Protein AF-A0A9P0CT66-F1 (afdb_monomer_lite)

Radius of gyration: 30.44 Å; chains: 1; bounding box: 78×53×76 Å

Sequence (169 aa):
MDSVNYQHNRIRKRFADENRDSEDEAVTNSRNTFITSIYIKIVDIMTGQLRHRMESYSFLGTRFEIFIDLYDKDPHKINVEAKRLAKSYPNDLDIDSLINECLHSQGYMKLKNIKYLKECFAYINNNDLKSTFPNLVIAMRIFLTIPVTSCSAERGFSALNRINIWQLT

InterPro domains:
  IPR008906 HAT, C-terminal dimerisation domain [PF05699] (129-162)
  IPR012337 Ribonuclease H-like superfamily [SSF53098] (102-163)

Secondary structure (DSSP, 8-state):
-----------PPPPTT--HHHHHHHHHHHHHHHIIIIIHHHHHHHHHHHHHHHHHHHHHHHHTGGGTTTTT--HHHHHHHHHHHHHH-TTT--HHHHHHHHHHHHHHHHHHT--SHHHHHHHHHHTTTTTTSHHHHHHHHHHHHHHHHHHHHHHHHHHHHHHHHHH--

pLDDT: mean 78.66, std 14.81, range [35.81, 93.81]

Foldseek 3Di:
DDDDDDDPPDDDDDDPPPDPCVVVVVVVVVVVCCCVVPVVVVVVVVVVVVVVVVVVVVVLCQLVVCQVQLLPDDLVVLLVNLQSNCVVPVPQADNVLSSVLSVVLSVVCNVVVPRHPVVSLVVCVVVVVCVVRVRVNSSSVVSVCVVVVVVVVVVVVVVVVVVVVVVVD

Structure (mmCIF, N/CA/C/O backbone):
data_AF-A0A9P0CT66-F1
#
_entry.id   AF-A0A9P0CT66-F1
#
loop_
_atom_site.group_PDB
_atom_site.id
_atom_site.type_symbol
_atom_site.label_atom_id
_atom_site.label_alt_id
_atom_site.label_comp_id
_atom_site.label_asym_id
_atom_site.label_entity_id
_atom_site.label_seq_id
_atom_site.pdbx_PDB_ins_code
_atom_site.Cartn_x
_atom_site.Cartn_y
_atom_site.Cartn_z
_atom_site.occupancy
_atom_site.B_iso_or_equiv
_atom_site.auth_seq_id
_atom_site.auth_comp_id
_atom_site.auth_asym_id
_atom_site.auth_atom_id
_atom_site.pdbx_PDB_model_num
ATOM 1 N N . MET A 1 1 ? 60.222 -41.171 -24.483 1.00 35.81 1 MET A N 1
ATOM 2 C CA . MET A 1 1 ? 60.041 -41.299 -25.945 1.00 35.81 1 MET A CA 1
ATOM 3 C C . MET A 1 1 ? 58.933 -40.322 -26.265 1.00 35.81 1 MET A C 1
ATOM 5 O O . MET A 1 1 ? 57.770 -40.688 -26.209 1.00 35.81 1 MET A O 1
ATOM 9 N N . ASP A 1 2 ? 59.306 -39.052 -26.419 1.00 35.84 2 ASP A N 1
ATOM 10 C CA . ASP A 1 2 ? 58.361 -37.934 -26.385 1.00 35.84 2 ASP A CA 1
ATOM 11 C C . ASP A 1 2 ? 58.042 -37.514 -27.817 1.00 35.84 2 ASP A C 1
ATOM 13 O O . ASP A 1 2 ? 58.885 -36.993 -28.545 1.00 35.84 2 ASP A O 1
ATOM 17 N N . SER A 1 3 ? 56.821 -37.811 -28.248 1.00 40.34 3 SER A N 1
ATOM 18 C CA . SER A 1 3 ? 56.309 -37.465 -29.569 1.00 40.34 3 SER A CA 1
ATOM 19 C C . SER A 1 3 ? 55.876 -35.997 -29.601 1.00 40.34 3 SER A C 1
ATOM 21 O O . SER A 1 3 ? 54.828 -35.635 -29.066 1.00 40.34 3 SER A O 1
ATOM 23 N N . VAL A 1 4 ? 56.686 -35.155 -30.248 1.00 45.41 4 VAL A N 1
ATOM 24 C CA . VAL A 1 4 ? 56.371 -33.752 -30.556 1.00 45.41 4 VAL A CA 1
ATOM 25 C C . VAL A 1 4 ? 55.236 -33.704 -31.584 1.00 45.41 4 VAL A C 1
ATOM 27 O O . VAL A 1 4 ? 55.382 -34.168 -32.714 1.00 45.41 4 VAL A O 1
ATOM 30 N N . ASN A 1 5 ? 54.092 -33.145 -31.191 1.00 42.00 5 ASN A N 1
ATOM 31 C CA . ASN A 1 5 ? 52.923 -32.982 -32.050 1.00 42.00 5 ASN A CA 1
ATOM 32 C C . ASN A 1 5 ? 53.060 -31.693 -32.882 1.00 42.00 5 ASN A C 1
ATOM 34 O O . ASN A 1 5 ? 52.814 -30.594 -32.386 1.00 42.00 5 ASN A O 1
ATOM 38 N N . TYR A 1 6 ? 53.483 -31.813 -34.142 1.00 45.25 6 TYR A N 1
ATOM 39 C CA . TYR A 1 6 ? 53.519 -30.690 -35.082 1.00 45.25 6 TYR A CA 1
ATOM 40 C C . TYR A 1 6 ? 52.116 -30.439 -35.653 1.00 45.25 6 TYR A C 1
ATOM 42 O O . TYR A 1 6 ? 51.687 -31.103 -36.598 1.00 45.25 6 TYR A O 1
ATOM 50 N N . GLN A 1 7 ? 51.400 -29.448 -35.115 1.00 53.06 7 GLN A N 1
ATOM 51 C CA . GLN A 1 7 ? 50.197 -28.927 -35.767 1.00 53.06 7 GLN A CA 1
ATOM 52 C C . GLN A 1 7 ? 50.588 -28.189 -37.055 1.00 53.06 7 GLN A C 1
ATOM 54 O O . GLN A 1 7 ? 51.168 -27.104 -37.024 1.00 53.06 7 GLN A O 1
ATOM 59 N N . HIS A 1 8 ? 50.254 -28.773 -38.206 1.00 44.47 8 HIS A N 1
ATOM 60 C CA . HIS A 1 8 ? 50.328 -28.093 -39.497 1.00 44.47 8 HIS A CA 1
ATOM 61 C C . HIS A 1 8 ? 49.273 -26.982 -39.544 1.00 44.47 8 HIS A C 1
ATOM 63 O O . HIS A 1 8 ? 48.114 -27.221 -39.881 1.00 44.47 8 HIS A O 1
ATOM 69 N N . ASN A 1 9 ? 49.670 -25.749 -39.231 1.00 53.94 9 ASN A N 1
ATOM 70 C CA . ASN A 1 9 ? 48.819 -24.592 -39.464 1.00 53.94 9 ASN A CA 1
ATOM 71 C C . ASN A 1 9 ? 48.865 -24.262 -40.964 1.00 53.94 9 ASN A C 1
ATOM 73 O O . ASN A 1 9 ? 49.781 -23.602 -41.458 1.00 53.94 9 ASN A O 1
ATOM 77 N N . ARG A 1 10 ? 47.925 -24.822 -41.730 1.00 49.78 10 ARG A N 1
ATOM 78 C CA . ARG A 1 10 ? 47.889 -24.685 -43.190 1.00 49.78 10 ARG A CA 1
ATOM 79 C C . ARG A 1 10 ? 47.366 -23.292 -43.554 1.00 49.78 10 ARG A C 1
ATOM 81 O O . ARG A 1 10 ? 46.169 -23.094 -43.734 1.00 49.78 10 ARG A O 1
ATOM 88 N N . ILE A 1 11 ? 48.265 -22.316 -43.666 1.00 57.81 11 ILE A N 1
ATOM 89 C CA . ILE A 1 11 ? 47.924 -20.977 -44.165 1.00 57.81 11 ILE A CA 1
ATOM 90 C C . ILE A 1 11 ? 47.646 -21.095 -45.670 1.00 57.81 11 ILE A C 1
ATOM 92 O O . ILE A 1 11 ? 48.557 -21.307 -46.473 1.00 57.81 11 ILE A O 1
ATOM 96 N N . ARG A 1 12 ? 46.368 -21.001 -46.061 1.00 65.25 12 ARG A N 1
ATOM 97 C CA . ARG A 1 12 ? 45.943 -20.946 -47.470 1.00 65.25 12 ARG A CA 1
ATOM 98 C C . ARG A 1 12 ? 46.576 -19.710 -48.124 1.00 65.25 12 ARG A C 1
ATOM 100 O O . ARG A 1 12 ? 46.326 -18.596 -47.671 1.00 65.25 12 ARG A O 1
ATOM 107 N N . LYS A 1 13 ? 47.372 -19.893 -49.186 1.00 57.84 13 LYS A N 1
ATOM 108 C CA . LYS A 1 13 ? 47.823 -18.778 -50.038 1.00 57.84 13 LYS A CA 1
ATOM 109 C C . LYS A 1 13 ? 46.601 -18.229 -50.781 1.00 57.84 13 LYS A C 1
ATOM 111 O O . LYS A 1 13 ? 45.949 -18.979 -51.505 1.00 57.84 13 LYS A O 1
ATOM 116 N N . ARG A 1 14 ? 46.269 -16.964 -50.526 1.00 57.59 14 ARG A N 1
ATOM 117 C CA . ARG A 1 14 ? 45.135 -16.244 -51.120 1.00 57.59 14 ARG A CA 1
ATOM 118 C C . ARG A 1 14 ? 45.588 -15.467 -52.357 1.00 57.59 14 ARG A C 1
ATOM 120 O O . ARG A 1 14 ? 46.759 -15.098 -52.452 1.00 57.59 14 ARG A O 1
ATOM 127 N N . PHE A 1 15 ? 44.676 -15.259 -53.301 1.00 66.31 15 PHE A N 1
ATOM 128 C CA . PHE A 1 15 ? 44.919 -14.416 -54.474 1.00 66.31 15 PHE A CA 1
ATOM 129 C C . PHE A 1 15 ? 44.804 -12.936 -54.085 1.00 66.31 15 PHE A C 1
ATOM 131 O O . PHE A 1 15 ? 44.088 -12.610 -53.144 1.00 66.31 15 PHE A O 1
ATOM 138 N N . ALA A 1 16 ? 45.502 -12.045 -54.795 1.00 57.66 16 ALA A N 1
ATOM 139 C CA . ALA A 1 16 ? 45.569 -10.611 -54.473 1.00 57.66 16 ALA A CA 1
ATOM 140 C C . ALA A 1 16 ? 44.209 -9.875 -54.517 1.00 57.66 16 ALA A C 1
ATOM 142 O O . ALA A 1 16 ? 44.120 -8.752 -54.039 1.00 57.66 16 ALA A O 1
ATOM 143 N N . ASP A 1 17 ? 43.176 -10.517 -55.069 1.00 61.28 17 ASP A N 1
ATOM 144 C CA . ASP A 1 17 ? 41.797 -10.019 -55.178 1.00 61.28 17 ASP A CA 1
ATOM 145 C C . ASP A 1 17 ? 40.890 -10.487 -54.013 1.00 61.28 17 ASP A C 1
ATOM 147 O O . ASP A 1 17 ? 39.769 -10.020 -53.844 1.00 61.28 17 ASP A O 1
ATOM 151 N N . GLU A 1 18 ? 41.357 -11.409 -53.156 1.00 55.06 18 GLU A N 1
ATOM 152 C CA . GLU A 1 18 ? 40.636 -11.787 -51.930 1.00 55.06 18 GLU A CA 1
ATOM 153 C C . GLU A 1 18 ? 40.875 -10.709 -50.851 1.00 55.06 18 GLU A C 1
ATOM 155 O O . GLU A 1 18 ? 41.722 -10.856 -49.963 1.00 55.06 18 GLU A O 1
ATOM 160 N N . ASN A 1 19 ? 40.147 -9.595 -50.963 1.00 60.75 19 ASN A N 1
ATOM 161 C CA . ASN A 1 19 ? 40.282 -8.426 -50.099 1.00 60.75 19 ASN A CA 1
ATOM 162 C C . ASN A 1 19 ? 39.702 -8.714 -48.699 1.00 60.75 19 ASN A C 1
ATOM 164 O O . ASN A 1 19 ? 38.485 -8.756 -48.511 1.00 60.75 19 ASN A O 1
ATOM 168 N N . ARG A 1 20 ? 40.574 -8.932 -47.703 1.00 55.50 20 ARG A N 1
ATOM 169 C CA . ARG A 1 20 ? 40.179 -9.160 -46.294 1.00 55.50 20 ARG A CA 1
ATOM 170 C C . ARG A 1 20 ? 39.287 -8.043 -45.753 1.00 55.50 20 ARG A C 1
ATOM 172 O O . ARG A 1 20 ? 38.336 -8.319 -45.028 1.00 55.50 20 ARG A O 1
ATOM 179 N N . ASP A 1 21 ? 39.573 -6.816 -46.167 1.00 57.19 21 ASP A N 1
ATOM 180 C CA . ASP A 1 21 ? 38.904 -5.620 -45.670 1.00 57.19 21 ASP A CA 1
ATOM 181 C C . ASP A 1 21 ? 37.410 -5.614 -46.017 1.00 57.19 21 ASP A C 1
ATOM 183 O O . ASP A 1 21 ? 36.600 -5.175 -45.212 1.00 57.19 21 ASP A O 1
ATOM 187 N N . SER A 1 22 ? 37.006 -6.189 -47.155 1.00 59.31 22 SER A N 1
ATOM 188 C CA . SER A 1 22 ? 35.602 -6.202 -47.588 1.00 59.31 22 SER A CA 1
ATOM 189 C C . SER A 1 22 ? 34.731 -7.193 -46.801 1.00 59.31 22 SER A C 1
ATOM 191 O O . SER A 1 22 ? 33.566 -6.904 -46.523 1.00 59.31 22 SER A O 1
ATOM 193 N N . GLU A 1 23 ? 35.278 -8.351 -46.413 1.00 58.19 23 GLU A N 1
ATOM 194 C CA . GLU A 1 23 ? 34.579 -9.314 -45.546 1.00 58.19 23 GLU A CA 1
ATOM 195 C C . GLU A 1 23 ? 34.523 -8.811 -44.096 1.00 58.19 23 GLU A C 1
ATOM 197 O O . GLU A 1 23 ? 33.458 -8.850 -43.474 1.00 58.19 23 GLU A O 1
ATOM 202 N N . ASP A 1 24 ? 35.634 -8.282 -43.573 1.00 58.91 24 ASP A N 1
ATOM 203 C CA . ASP A 1 24 ? 35.701 -7.750 -42.209 1.00 58.91 24 ASP A CA 1
ATOM 204 C C . ASP A 1 24 ? 34.842 -6.478 -42.049 1.00 58.91 24 ASP A C 1
ATOM 206 O O . ASP A 1 24 ? 34.150 -6.326 -41.035 1.00 58.91 24 ASP A O 1
ATOM 210 N N . GLU A 1 25 ? 34.772 -5.602 -43.059 1.00 60.53 25 GLU A N 1
ATOM 211 C CA . GLU A 1 25 ? 33.844 -4.462 -43.085 1.00 60.53 25 GLU A CA 1
ATOM 212 C C . GLU A 1 25 ? 32.380 -4.906 -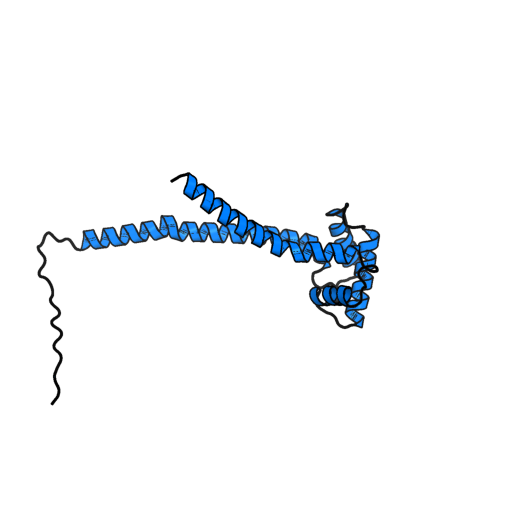43.163 1.00 60.53 25 GLU A C 1
ATOM 214 O O . GLU A 1 25 ? 31.546 -4.355 -42.445 1.00 60.53 25 GLU A O 1
ATOM 219 N N . ALA A 1 26 ? 32.036 -5.921 -43.963 1.00 61.50 26 ALA A N 1
ATOM 220 C CA . ALA A 1 26 ? 30.663 -6.427 -44.053 1.00 61.50 26 ALA A CA 1
ATOM 221 C C . ALA A 1 26 ? 30.196 -7.094 -42.743 1.00 61.50 26 ALA A C 1
ATOM 223 O O . ALA A 1 26 ? 29.058 -6.891 -42.298 1.00 61.50 26 ALA A O 1
ATOM 224 N N . VAL A 1 27 ? 31.076 -7.848 -42.077 1.00 67.12 27 VAL A N 1
ATOM 225 C CA . VAL A 1 27 ? 30.815 -8.450 -40.757 1.00 67.12 27 VAL A CA 1
ATOM 226 C C . VAL A 1 27 ? 30.702 -7.370 -39.675 1.00 67.12 27 VAL A C 1
ATOM 228 O O . VAL A 1 27 ? 29.811 -7.425 -38.826 1.00 67.12 27 VAL A O 1
ATOM 231 N N . THR A 1 28 ? 31.547 -6.340 -39.722 1.00 66.12 28 THR A N 1
ATOM 232 C CA . THR A 1 28 ? 31.485 -5.213 -38.779 1.00 66.12 28 THR A CA 1
ATOM 233 C C . THR A 1 28 ? 30.229 -4.368 -39.003 1.00 66.12 28 THR A C 1
ATOM 235 O O . THR A 1 28 ? 29.548 -4.000 -38.044 1.00 66.12 28 THR A O 1
ATOM 238 N N . ASN A 1 29 ? 29.858 -4.123 -40.261 1.00 75.56 29 ASN A N 1
ATOM 239 C CA . ASN A 1 29 ? 28.659 -3.381 -40.630 1.00 75.56 29 ASN A CA 1
ATOM 240 C C . ASN A 1 29 ? 27.387 -4.124 -40.207 1.00 75.56 29 ASN A C 1
ATOM 242 O O . ASN A 1 29 ? 26.539 -3.525 -39.550 1.00 75.56 29 ASN A O 1
ATOM 246 N N . SER A 1 30 ? 27.279 -5.429 -40.490 1.00 73.38 30 SER A N 1
ATOM 247 C CA . SER A 1 30 ? 26.147 -6.272 -40.060 1.00 73.38 30 SER A CA 1
ATOM 248 C C . SER A 1 30 ? 26.028 -6.372 -38.536 1.00 73.38 30 SER A C 1
ATOM 250 O O . SER A 1 30 ? 24.927 -6.279 -37.985 1.00 73.38 30 SER A O 1
ATOM 252 N N . ARG A 1 31 ? 27.157 -6.469 -37.822 1.00 79.94 31 ARG A N 1
ATOM 253 C CA . ARG A 1 31 ? 27.190 -6.417 -36.354 1.00 79.94 31 ARG A CA 1
ATOM 254 C C . ARG A 1 31 ? 26.696 -5.069 -35.827 1.00 79.94 31 ARG A C 1
ATOM 256 O O . ARG A 1 31 ? 25.869 -5.038 -34.918 1.00 79.94 31 ARG A O 1
ATOM 263 N N . ASN A 1 32 ? 27.159 -3.964 -36.405 1.00 79.81 32 ASN A N 1
ATOM 264 C CA . ASN A 1 32 ? 26.735 -2.620 -36.016 1.00 79.81 32 ASN A CA 1
ATOM 265 C C . ASN A 1 32 ? 25.260 -2.367 -36.355 1.00 79.81 32 ASN A C 1
ATOM 267 O O . ASN A 1 32 ? 24.549 -1.764 -35.553 1.00 79.81 32 ASN A O 1
ATOM 271 N N . THR A 1 33 ? 24.754 -2.883 -37.480 1.00 80.62 33 THR A N 1
ATOM 272 C CA . THR A 1 33 ? 23.318 -2.817 -37.785 1.00 80.62 33 THR A CA 1
ATOM 273 C C . THR A 1 33 ? 22.513 -3.633 -36.786 1.00 80.62 33 THR A C 1
ATOM 275 O O . THR A 1 33 ? 21.507 -3.127 -36.300 1.00 80.62 33 THR A O 1
ATOM 278 N N . PHE A 1 34 ? 22.943 -4.839 -36.405 1.00 83.38 34 PHE A N 1
ATOM 279 C CA . PHE A 1 34 ? 22.274 -5.616 -35.355 1.00 83.38 34 PHE A CA 1
ATOM 280 C C . PHE A 1 34 ? 22.240 -4.862 -34.016 1.00 83.38 34 PHE A C 1
ATOM 282 O O . PHE A 1 34 ? 21.182 -4.745 -33.394 1.00 83.38 34 PHE A O 1
ATOM 289 N N . ILE A 1 35 ? 23.375 -4.297 -33.591 1.00 84.31 35 ILE A N 1
ATOM 290 C CA . ILE A 1 35 ? 23.466 -3.545 -32.334 1.00 84.31 35 ILE A CA 1
ATOM 291 C C . ILE A 1 35 ? 22.508 -2.347 -32.362 1.00 84.31 35 ILE A C 1
ATOM 293 O O . ILE A 1 35 ? 21.663 -2.214 -31.479 1.00 84.31 35 ILE A O 1
ATOM 297 N N . THR A 1 36 ? 22.583 -1.509 -33.393 1.00 79.56 36 THR A N 1
ATOM 298 C CA . THR A 1 36 ? 21.824 -0.252 -33.446 1.00 79.56 36 THR A CA 1
ATOM 299 C C . THR A 1 36 ? 20.344 -0.465 -33.760 1.00 79.56 36 THR A C 1
ATOM 301 O O . THR A 1 36 ? 19.483 0.216 -33.208 1.00 79.56 36 THR A O 1
ATOM 304 N N . SER A 1 37 ? 20.012 -1.415 -34.637 1.00 78.69 37 SER A N 1
ATOM 305 C CA . SER A 1 37 ? 18.633 -1.608 -35.099 1.00 78.69 37 SER A CA 1
ATOM 306 C C . SER A 1 37 ? 17.821 -2.586 -34.254 1.00 78.69 37 SER A C 1
ATOM 308 O O . SER A 1 37 ? 16.593 -2.491 -34.292 1.00 78.69 37 SER A O 1
ATOM 310 N N . ILE A 1 38 ? 18.471 -3.486 -33.505 1.00 77.69 38 ILE A N 1
ATOM 311 C CA . ILE A 1 38 ? 17.804 -4.526 -32.711 1.00 77.69 38 ILE A CA 1
ATOM 312 C C . ILE A 1 38 ? 18.171 -4.397 -31.234 1.00 77.69 38 ILE A C 1
ATOM 314 O O . ILE A 1 38 ? 17.281 -4.161 -30.423 1.00 77.69 38 ILE A O 1
ATOM 318 N N . TYR A 1 39 ? 19.451 -4.516 -30.867 1.00 80.12 39 TYR A N 1
ATOM 319 C CA . TYR A 1 39 ? 19.845 -4.562 -29.452 1.00 80.12 39 TYR A CA 1
ATOM 320 C C . TYR A 1 39 ? 19.489 -3.274 -28.699 1.00 80.12 39 TYR A C 1
ATOM 322 O O . TYR A 1 39 ? 18.793 -3.337 -27.687 1.00 80.12 39 TYR A O 1
ATOM 330 N N . ILE A 1 40 ? 19.896 -2.108 -29.216 1.00 86.62 40 ILE A N 1
ATOM 331 C CA . ILE A 1 40 ? 19.590 -0.810 -28.595 1.00 86.62 40 ILE A CA 1
ATOM 332 C C . ILE A 1 40 ? 18.075 -0.603 -28.521 1.00 86.62 40 ILE A C 1
ATOM 334 O O . ILE A 1 40 ? 17.567 -0.258 -27.461 1.00 86.62 40 ILE A O 1
ATOM 338 N N . LYS A 1 41 ? 17.328 -0.933 -29.586 1.00 82.25 41 LYS A N 1
ATOM 339 C CA . LYS A 1 41 ? 15.860 -0.841 -29.563 1.00 82.25 41 LYS A CA 1
ATOM 340 C C . LYS A 1 41 ? 15.233 -1.724 -28.486 1.00 82.25 41 LYS A C 1
ATOM 342 O O . LYS A 1 41 ? 14.309 -1.282 -27.813 1.00 82.25 41 LYS A O 1
ATOM 347 N N . ILE A 1 42 ? 15.713 -2.955 -28.305 1.00 81.25 42 ILE A N 1
ATOM 348 C CA . ILE A 1 42 ? 15.224 -3.845 -27.242 1.00 81.25 42 ILE A CA 1
ATOM 349 C C . ILE A 1 42 ? 15.514 -3.236 -25.868 1.00 81.25 42 ILE A C 1
ATOM 351 O O . ILE A 1 42 ? 14.616 -3.203 -25.029 1.00 81.25 42 ILE A O 1
ATOM 355 N N . VAL A 1 43 ? 16.729 -2.728 -25.641 1.00 88.38 43 VAL A N 1
ATOM 356 C CA . VAL A 1 43 ? 17.110 -2.086 -24.372 1.00 88.38 43 VAL A CA 1
ATOM 357 C C . VAL A 1 43 ? 16.267 -0.838 -24.106 1.00 88.38 43 VAL A C 1
ATOM 359 O O . VAL A 1 43 ? 15.782 -0.667 -22.988 1.00 88.38 43 VAL A O 1
ATOM 362 N N . ASP A 1 44 ? 16.025 -0.006 -25.116 1.00 89.50 44 ASP A N 1
ATOM 363 C CA . ASP A 1 44 ? 15.194 1.194 -25.002 1.00 89.50 44 ASP A CA 1
ATOM 364 C C . ASP A 1 44 ? 13.739 0.839 -24.695 1.00 89.50 44 ASP A C 1
ATOM 366 O O . ASP A 1 44 ? 13.136 1.425 -23.794 1.00 89.50 44 ASP A O 1
ATOM 370 N N . ILE A 1 45 ? 13.186 -0.170 -25.377 1.00 86.06 45 ILE A N 1
ATOM 371 C CA . ILE A 1 45 ? 11.840 -0.681 -25.101 1.00 86.06 45 ILE A CA 1
ATOM 372 C C . ILE A 1 45 ? 11.772 -1.221 -23.672 1.00 86.06 45 ILE A C 1
ATOM 374 O O . ILE A 1 45 ? 10.869 -0.847 -22.928 1.00 86.06 45 ILE A O 1
ATOM 378 N N . MET A 1 46 ? 12.720 -2.062 -23.254 1.00 83.75 46 MET A N 1
ATOM 379 C CA . MET A 1 46 ? 12.758 -2.602 -21.891 1.00 83.75 46 MET A CA 1
ATOM 380 C C . MET A 1 46 ? 12.848 -1.484 -20.851 1.00 83.75 46 MET A C 1
ATOM 382 O O . MET A 1 46 ? 12.095 -1.482 -19.878 1.00 83.75 46 MET A O 1
ATOM 386 N N . THR A 1 47 ? 13.717 -0.503 -21.076 1.00 88.25 47 THR A N 1
ATOM 387 C CA . THR A 1 47 ? 13.896 0.639 -20.176 1.00 88.25 47 THR A CA 1
ATOM 388 C C . THR A 1 47 ? 12.634 1.496 -20.112 1.00 88.25 47 THR A C 1
ATOM 390 O O . THR A 1 47 ? 12.208 1.877 -19.023 1.00 88.25 47 THR A O 1
ATOM 393 N N . GLY A 1 48 ? 11.994 1.763 -21.253 1.00 87.19 48 GLY A N 1
ATOM 394 C CA . GLY A 1 48 ? 10.731 2.494 -21.324 1.00 87.19 48 GLY A CA 1
ATOM 395 C C . GLY A 1 48 ? 9.600 1.773 -20.589 1.00 87.19 48 GLY A C 1
ATOM 396 O O . GLY A 1 48 ? 8.891 2.384 -19.793 1.00 87.19 48 GLY A O 1
ATOM 397 N N . GLN A 1 49 ? 9.486 0.456 -20.773 1.00 84.06 49 GLN A N 1
ATOM 398 C CA . GLN A 1 49 ? 8.500 -0.374 -20.077 1.00 84.06 49 GLN A CA 1
ATOM 399 C C . GLN A 1 49 ? 8.736 -0.394 -18.561 1.00 84.06 49 GLN A C 1
ATOM 401 O O . GLN A 1 49 ? 7.787 -0.261 -17.789 1.00 84.06 49 GLN A O 1
ATOM 406 N N . LEU A 1 50 ? 9.991 -0.514 -18.114 1.00 86.38 50 LEU A N 1
ATOM 407 C CA . LEU A 1 50 ? 10.336 -0.459 -16.690 1.00 86.38 50 LEU A CA 1
ATOM 408 C C . LEU A 1 50 ? 10.038 0.913 -16.080 1.00 86.38 50 LEU A C 1
ATOM 410 O O . LEU A 1 50 ? 9.466 0.973 -14.993 1.00 86.38 50 LEU A O 1
ATOM 414 N N . ARG A 1 51 ? 10.362 2.007 -16.780 1.00 87.38 51 ARG A N 1
ATOM 415 C CA . ARG A 1 51 ? 10.036 3.371 -16.333 1.00 87.38 51 ARG A CA 1
ATOM 416 C C . ARG A 1 51 ? 8.532 3.574 -16.186 1.00 87.38 51 ARG A C 1
ATOM 418 O O . ARG A 1 51 ? 8.087 3.980 -15.119 1.00 87.38 51 ARG A O 1
ATOM 425 N N . HIS A 1 52 ? 7.756 3.194 -17.198 1.00 84.25 52 HIS A N 1
ATOM 426 C CA . HIS A 1 52 ? 6.296 3.296 -17.164 1.00 84.25 52 HIS A CA 1
ATOM 427 C C . HIS A 1 52 ? 5.680 2.509 -15.990 1.00 84.25 52 HIS A C 1
ATOM 429 O O . HIS A 1 52 ? 4.779 2.986 -15.294 1.00 84.25 52 HIS A O 1
ATOM 435 N N . ARG A 1 53 ? 6.195 1.302 -15.711 1.00 82.69 53 ARG A N 1
ATOM 436 C CA . ARG A 1 53 ? 5.774 0.518 -14.537 1.00 82.69 53 ARG A CA 1
ATOM 437 C C . ARG A 1 53 ? 6.166 1.193 -13.228 1.00 82.69 53 ARG A C 1
ATOM 439 O O . ARG A 1 53 ? 5.365 1.205 -12.300 1.00 82.69 53 ARG A O 1
ATOM 446 N N . MET A 1 54 ? 7.370 1.754 -13.149 1.00 84.50 54 MET A N 1
ATOM 447 C CA . MET A 1 54 ? 7.836 2.451 -11.953 1.00 84.50 54 MET A CA 1
ATOM 448 C C . MET A 1 54 ? 6.967 3.673 -11.644 1.00 84.50 54 MET A C 1
ATOM 450 O O . MET A 1 54 ? 6.568 3.845 -10.499 1.00 84.50 54 MET A O 1
ATOM 454 N N . GLU A 1 55 ? 6.592 4.464 -12.649 1.00 85.19 55 GLU A N 1
ATOM 455 C CA . GLU A 1 55 ? 5.652 5.586 -12.494 1.00 85.19 55 GLU A CA 1
ATOM 456 C C . GLU A 1 55 ? 4.281 5.121 -11.985 1.00 85.19 55 GLU A C 1
ATOM 458 O O . GLU A 1 55 ? 3.732 5.694 -11.040 1.00 85.19 55 GLU A O 1
ATOM 463 N N . SER A 1 56 ? 3.764 4.026 -12.549 1.00 81.88 56 SER A N 1
ATOM 464 C CA . SER A 1 56 ? 2.506 3.415 -12.105 1.00 81.88 56 SER A CA 1
ATOM 465 C C . SER A 1 56 ? 2.580 2.954 -10.642 1.00 81.88 56 SER A C 1
ATOM 467 O O . SER A 1 56 ? 1.639 3.158 -9.871 1.00 81.88 56 SER A O 1
ATOM 469 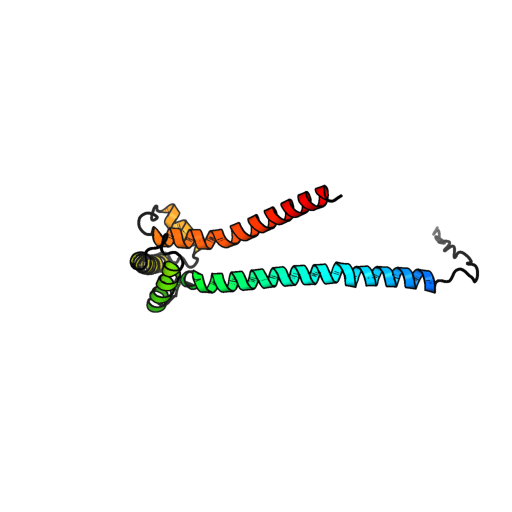N N . TYR A 1 57 ? 3.709 2.370 -10.225 1.00 82.88 57 TYR A N 1
ATOM 470 C CA . TYR A 1 57 ? 3.934 1.971 -8.835 1.00 82.88 57 TYR A CA 1
ATOM 471 C C . TYR A 1 57 ? 4.138 3.158 -7.895 1.00 82.88 57 TYR A C 1
ATOM 473 O O . TYR A 1 57 ? 3.668 3.093 -6.764 1.00 82.88 57 TYR A O 1
ATOM 481 N N . SER A 1 58 ? 4.756 4.252 -8.342 1.00 83.56 58 SER A N 1
ATOM 482 C CA . SER A 1 58 ? 4.853 5.487 -7.555 1.00 83.56 58 SER A CA 1
ATOM 483 C C . SER A 1 58 ? 3.465 6.031 -7.224 1.00 83.56 58 SER A C 1
ATOM 485 O O . SER A 1 58 ? 3.172 6.317 -6.064 1.00 83.56 58 SER A O 1
ATOM 487 N N . PHE A 1 59 ? 2.570 6.079 -8.215 1.00 82.31 59 PHE A N 1
ATOM 488 C CA . PHE A 1 59 ? 1.178 6.477 -8.003 1.00 82.31 59 PHE A CA 1
ATOM 489 C C . PHE A 1 59 ? 0.445 5.538 -7.032 1.00 82.31 59 PHE A C 1
ATOM 491 O O . PHE A 1 59 ? -0.287 5.988 -6.145 1.00 82.31 59 PHE A O 1
ATOM 498 N N . LEU A 1 60 ? 0.675 4.227 -7.161 1.00 84.19 60 LEU A N 1
ATOM 499 C CA . LEU A 1 60 ? 0.126 3.232 -6.245 1.00 84.19 60 LEU A CA 1
ATOM 500 C C . LEU A 1 60 ? 0.639 3.422 -4.812 1.00 84.19 60 LEU A C 1
ATOM 502 O O . LEU A 1 60 ? -0.153 3.369 -3.872 1.00 84.19 60 LEU A O 1
ATOM 506 N N . GLY A 1 61 ? 1.938 3.678 -4.653 1.00 83.81 61 GLY A N 1
ATOM 507 C CA . GLY A 1 61 ? 2.581 3.945 -3.372 1.00 83.81 61 GLY A CA 1
ATOM 508 C C . GLY A 1 61 ? 1.986 5.168 -2.685 1.00 83.81 61 GLY A C 1
ATOM 509 O O . GLY A 1 61 ? 1.689 5.110 -1.498 1.00 83.81 61 GLY A O 1
ATOM 510 N N . THR A 1 62 ? 1.697 6.236 -3.435 1.00 85.12 62 THR A N 1
ATOM 511 C CA . THR A 1 62 ? 0.971 7.394 -2.897 1.00 85.12 62 THR A CA 1
ATOM 512 C C . THR A 1 62 ? -0.463 7.031 -2.511 1.00 85.12 62 THR A C 1
ATOM 514 O O . THR A 1 62 ? -0.945 7.429 -1.456 1.00 85.12 62 THR A O 1
ATOM 517 N N . ARG A 1 63 ? -1.187 6.253 -3.320 1.00 86.31 63 ARG A N 1
ATOM 518 C CA . ARG A 1 63 ? -2.584 5.902 -3.009 1.00 86.31 63 ARG A CA 1
ATOM 519 C C . ARG A 1 63 ? -2.707 5.006 -1.771 1.00 86.31 63 ARG A C 1
ATOM 521 O O . ARG A 1 63 ? -3.591 5.238 -0.951 1.00 86.31 63 ARG A O 1
ATOM 528 N N . PHE A 1 64 ? -1.810 4.035 -1.621 1.00 89.56 64 PHE A N 1
ATOM 529 C CA . PHE A 1 64 ? -1.796 3.049 -0.532 1.00 89.56 64 PHE A CA 1
ATOM 530 C C . PHE A 1 64 ? -0.735 3.334 0.537 1.00 89.56 64 PHE A C 1
ATOM 532 O O . PHE A 1 64 ? -0.335 2.439 1.279 1.00 89.56 64 PHE A O 1
ATOM 539 N N . GLU A 1 65 ? -0.313 4.592 0.651 1.00 89.25 65 GLU A N 1
ATOM 540 C CA . GLU A 1 65 ? 0.721 5.045 1.590 1.00 89.25 65 GLU A CA 1
ATOM 541 C C . GLU A 1 65 ? 0.425 4.652 3.044 1.00 89.25 65 GLU A C 1
ATOM 543 O O . GLU A 1 65 ? 1.349 4.388 3.807 1.00 89.25 65 GLU A O 1
ATOM 548 N N . ILE A 1 66 ? -0.857 4.521 3.405 1.00 89.81 66 ILE A N 1
ATOM 549 C CA . ILE A 1 66 ? -1.317 4.064 4.724 1.00 89.81 66 ILE A CA 1
ATOM 550 C C . ILE A 1 66 ? -0.735 2.717 5.141 1.00 89.81 66 ILE A C 1
ATOM 552 O O . ILE A 1 66 ? -0.475 2.494 6.320 1.00 89.81 66 ILE A O 1
ATOM 556 N N . PHE A 1 67 ? -0.494 1.828 4.181 1.00 88.31 67 PHE A N 1
ATOM 557 C CA . PHE A 1 67 ? 0.052 0.505 4.443 1.00 88.31 67 PHE A CA 1
ATOM 558 C C . PHE A 1 67 ? 1.576 0.485 4.561 1.00 88.31 67 PHE A C 1
ATOM 560 O O . PHE A 1 67 ? 2.131 -0.517 5.015 1.00 88.31 67 PHE A O 1
ATOM 567 N N . ILE A 1 68 ? 2.245 1.580 4.195 1.00 85.31 68 ILE A N 1
ATOM 568 C CA . ILE A 1 68 ? 3.682 1.758 4.390 1.00 85.31 68 ILE A CA 1
ATOM 569 C C . ILE A 1 68 ? 3.904 2.137 5.855 1.00 85.31 68 ILE A C 1
ATOM 571 O O . ILE A 1 68 ? 3.437 3.182 6.305 1.00 85.31 68 ILE A O 1
ATOM 575 N N . ASP A 1 69 ? 4.585 1.265 6.598 1.00 82.94 69 ASP A N 1
ATOM 576 C CA . ASP A 1 69 ? 4.929 1.445 8.014 1.00 82.94 69 ASP A CA 1
ATOM 577 C C . ASP A 1 69 ? 3.732 1.731 8.936 1.00 82.94 69 ASP A C 1
ATOM 579 O O . ASP A 1 69 ? 3.836 2.483 9.907 1.00 82.94 69 ASP A O 1
ATOM 583 N N . LEU A 1 70 ? 2.586 1.087 8.671 1.00 86.31 70 LEU A N 1
ATOM 584 C CA . LEU A 1 70 ? 1.370 1.224 9.487 1.00 86.31 70 LEU A CA 1
ATOM 585 C C . LEU A 1 70 ? 1.635 0.993 10.987 1.00 86.31 70 LEU A C 1
ATOM 587 O O . LEU A 1 70 ? 1.003 1.634 11.821 1.00 86.31 70 LEU A O 1
ATOM 591 N N . TYR A 1 71 ? 2.591 0.125 11.335 1.00 88.38 71 TYR A N 1
ATOM 592 C CA . TYR A 1 71 ? 2.977 -0.177 12.716 1.00 88.38 71 TYR A CA 1
ATOM 593 C C . TYR A 1 71 ? 3.377 1.076 13.521 1.00 88.38 71 TYR A C 1
ATOM 595 O O . TYR A 1 71 ? 2.882 1.263 14.631 1.00 88.38 71 TYR A O 1
ATOM 603 N N . ASP A 1 72 ? 4.188 1.969 12.946 1.00 88.06 72 ASP A N 1
ATOM 604 C CA . ASP A 1 72 ? 4.732 3.160 13.628 1.00 88.06 72 ASP A CA 1
ATOM 605 C C . ASP A 1 72 ? 4.112 4.482 13.147 1.00 88.06 72 ASP A C 1
ATOM 607 O O . ASP A 1 72 ? 4.509 5.565 13.580 1.00 88.06 72 ASP A O 1
ATOM 611 N N . LYS A 1 73 ? 3.120 4.424 12.254 1.00 89.81 73 LYS A N 1
ATOM 612 C CA . LYS A 1 73 ? 2.523 5.622 11.661 1.00 89.81 73 LYS A CA 1
ATOM 613 C C . LYS A 1 73 ? 1.732 6.458 12.676 1.00 89.81 73 LYS A C 1
ATOM 615 O O . LYS A 1 73 ? 1.015 5.937 13.525 1.00 89.81 73 LYS A O 1
ATOM 620 N N . ASP A 1 74 ? 1.827 7.777 12.560 1.00 92.12 74 ASP A N 1
ATOM 621 C CA . ASP A 1 74 ? 1.076 8.698 13.414 1.00 92.12 74 ASP A CA 1
ATOM 622 C C . ASP A 1 74 ? -0.452 8.609 13.162 1.00 92.12 74 ASP A C 1
ATOM 624 O O . ASP A 1 74 ? -0.872 8.580 11.998 1.00 92.12 74 ASP A O 1
ATOM 628 N N . PRO A 1 75 ? -1.303 8.612 14.208 1.00 90.62 75 PRO A N 1
ATOM 629 C CA . PRO A 1 75 ? -2.759 8.549 14.062 1.00 90.62 75 PRO A CA 1
ATOM 630 C C . PRO A 1 75 ? -3.375 9.649 13.185 1.00 90.62 75 PRO A C 1
ATOM 632 O O . PRO A 1 75 ? -4.335 9.386 12.454 1.00 90.62 75 PRO A O 1
ATOM 635 N N . HIS A 1 76 ? -2.835 10.874 13.201 1.00 91.06 76 HIS A N 1
ATOM 636 C CA . HIS A 1 76 ? -3.323 11.947 12.331 1.00 91.06 76 HIS A CA 1
ATOM 637 C C . HIS A 1 76 ? -2.989 11.664 10.867 1.00 91.06 76 HIS A C 1
ATOM 639 O O . HIS A 1 76 ? -3.832 11.889 9.995 1.00 91.06 76 HIS A O 1
ATOM 645 N N . LYS A 1 77 ? -1.800 11.114 10.586 1.00 91.94 77 LYS A N 1
ATOM 646 C CA . LYS A 1 77 ? -1.436 10.671 9.230 1.00 91.94 77 LYS A CA 1
ATOM 647 C C . LYS A 1 77 ? -2.339 9.539 8.748 1.00 91.94 77 LYS A C 1
ATOM 649 O O . LYS A 1 77 ? -2.842 9.618 7.631 1.00 91.94 77 LYS A O 1
ATOM 654 N N . ILE A 1 78 ? -2.623 8.554 9.605 1.00 92.06 78 ILE A N 1
ATOM 655 C CA . ILE A 1 78 ? -3.570 7.467 9.303 1.00 92.06 78 ILE A CA 1
ATOM 656 C C . ILE A 1 78 ? -4.928 8.042 8.886 1.00 92.06 78 ILE A C 1
ATOM 658 O O . ILE A 1 78 ? -5.483 7.621 7.877 1.00 92.06 78 ILE A O 1
ATOM 662 N N . ASN A 1 79 ? -5.439 9.047 9.602 1.00 92.88 79 ASN A N 1
ATO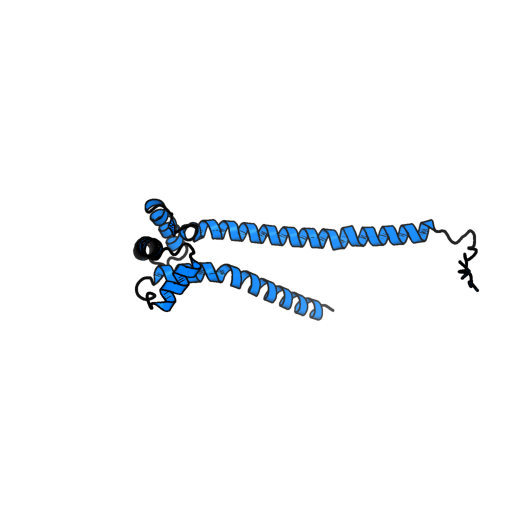M 663 C CA . ASN A 1 79 ? -6.722 9.676 9.281 1.00 92.88 79 ASN A CA 1
ATOM 664 C C . ASN A 1 79 ? -6.729 10.315 7.878 1.00 92.88 79 ASN A C 1
ATOM 666 O O . ASN A 1 79 ? -7.648 10.087 7.090 1.00 92.88 79 ASN A O 1
ATOM 670 N N . VAL A 1 80 ? -5.693 11.091 7.548 1.00 92.75 80 VAL A N 1
ATOM 671 C CA . VAL A 1 80 ? -5.570 11.770 6.246 1.00 92.75 80 VAL A CA 1
ATOM 672 C C . VAL A 1 80 ? -5.427 10.761 5.105 1.00 92.75 80 VAL A C 1
ATOM 674 O O . VAL A 1 80 ? -6.109 10.868 4.082 1.00 92.75 80 VAL A O 1
ATOM 677 N N . GLU A 1 81 ? -4.563 9.766 5.278 1.00 92.12 81 GLU A N 1
ATOM 678 C CA . GLU A 1 81 ? -4.254 8.781 4.244 1.00 92.12 81 GLU A CA 1
ATOM 679 C C . GLU A 1 81 ? -5.411 7.791 4.028 1.00 92.12 81 GLU A C 1
ATOM 681 O O . GLU A 1 81 ? -5.745 7.497 2.878 1.00 92.12 81 GLU A O 1
ATOM 686 N N . ALA A 1 82 ? -6.093 7.352 5.095 1.00 92.44 82 ALA A N 1
ATOM 687 C CA . ALA A 1 82 ? -7.292 6.512 5.008 1.00 92.44 82 ALA A CA 1
ATOM 688 C C . ALA A 1 82 ? -8.414 7.231 4.251 1.00 92.44 82 ALA A C 1
ATOM 690 O O . ALA A 1 82 ? -9.014 6.659 3.342 1.00 92.44 82 ALA A O 1
ATOM 691 N N . LYS A 1 83 ? -8.648 8.518 4.551 1.00 92.44 83 LYS A N 1
ATOM 692 C CA . LYS A 1 83 ? -9.619 9.350 3.819 1.00 92.44 83 LYS A CA 1
ATOM 693 C C . LYS A 1 83 ? -9.294 9.433 2.334 1.00 92.44 83 LYS A C 1
ATOM 695 O O . LYS A 1 83 ? -10.192 9.330 1.501 1.00 92.44 83 LYS A O 1
ATOM 700 N N . ARG A 1 84 ? -8.019 9.636 1.988 1.00 92.50 84 ARG A N 1
ATOM 701 C CA . ARG A 1 84 ? -7.567 9.689 0.589 1.00 92.50 84 ARG A CA 1
ATOM 702 C C . ARG A 1 84 ? -7.804 8.356 -0.125 1.00 92.50 84 ARG A C 1
ATOM 704 O O . ARG A 1 84 ? -8.247 8.354 -1.276 1.00 92.50 84 ARG A O 1
ATOM 711 N N . LEU A 1 85 ? -7.536 7.241 0.553 1.00 92.62 85 LEU A N 1
ATOM 712 C CA . LEU A 1 85 ? -7.739 5.905 0.004 1.00 92.62 85 LEU A CA 1
ATOM 713 C C . LEU A 1 85 ? -9.227 5.595 -0.203 1.00 92.62 85 LEU A C 1
ATOM 715 O O . LEU A 1 85 ? -9.613 5.246 -1.316 1.00 92.62 85 LEU A O 1
ATOM 719 N N . ALA A 1 86 ? -10.067 5.795 0.813 1.00 92.81 86 ALA A N 1
ATOM 720 C CA . ALA A 1 86 ? -11.506 5.545 0.721 1.00 92.81 86 ALA A CA 1
ATOM 721 C C . ALA A 1 86 ? -12.179 6.407 -0.363 1.00 92.81 86 ALA A C 1
ATOM 723 O O . ALA A 1 86 ? -12.966 5.903 -1.156 1.00 92.81 86 ALA A O 1
ATOM 724 N N . LYS A 1 87 ? -11.770 7.676 -0.520 1.00 91.75 87 LYS A N 1
ATOM 725 C CA . LYS A 1 87 ? -12.230 8.531 -1.634 1.00 91.75 87 LYS A CA 1
ATOM 726 C C . LYS A 1 87 ? -11.865 8.001 -3.022 1.00 91.75 87 LYS A C 1
ATOM 728 O O . LYS A 1 87 ? -12.534 8.345 -3.990 1.00 91.75 87 LYS A O 1
ATOM 733 N N . SER A 1 88 ? -10.801 7.207 -3.136 1.00 90.31 88 SER A N 1
ATOM 734 C CA . SER A 1 88 ? -10.415 6.582 -4.408 1.00 90.31 88 SER A CA 1
ATOM 735 C C . SER A 1 88 ? -11.275 5.357 -4.743 1.00 90.31 88 SER A C 1
ATOM 737 O O . SER A 1 88 ? -11.309 4.963 -5.906 1.00 90.31 88 SER A O 1
ATOM 739 N N . TYR A 1 89 ? -11.962 4.780 -3.751 1.00 90.94 89 TYR A N 1
ATOM 740 C CA . TYR A 1 89 ? -12.804 3.586 -3.875 1.00 90.94 89 TYR A CA 1
ATOM 741 C C . TYR A 1 89 ? -14.137 3.763 -3.119 1.00 90.94 89 TYR A C 1
ATOM 743 O O . TYR A 1 89 ? -14.425 3.006 -2.193 1.00 90.94 89 TYR A O 1
ATOM 751 N N . PRO A 1 90 ? -14.973 4.751 -3.495 1.00 90.06 90 PRO A N 1
ATOM 752 C CA . PRO A 1 90 ? -16.173 5.115 -2.734 1.00 90.06 90 PRO A CA 1
ATOM 753 C C . PRO A 1 90 ? -17.249 4.018 -2.703 1.00 90.06 90 PRO A C 1
ATOM 755 O O . PRO A 1 90 ? -18.101 4.029 -1.823 1.00 90.06 90 PRO A O 1
ATOM 758 N N . ASN A 1 91 ? -17.221 3.083 -3.657 1.00 91.81 91 ASN A N 1
ATOM 759 C CA . ASN A 1 91 ? -18.160 1.960 -3.709 1.00 91.81 91 ASN A CA 1
ATOM 760 C C . ASN A 1 91 ? -17.707 0.765 -2.857 1.00 91.81 91 ASN A C 1
ATOM 762 O O . ASN A 1 91 ? -18.528 -0.090 -2.539 1.00 91.81 91 ASN A O 1
ATOM 766 N N . ASP A 1 92 ? -16.416 0.688 -2.526 1.00 91.50 92 ASP A N 1
ATOM 767 C CA . ASP A 1 92 ? -15.815 -0.470 -1.856 1.00 91.50 92 ASP A CA 1
ATOM 768 C C . ASP A 1 92 ? -15.409 -0.170 -0.408 1.00 91.50 92 ASP A C 1
ATOM 770 O O . ASP A 1 92 ? -15.278 -1.099 0.387 1.00 91.50 92 ASP A O 1
ATOM 774 N N . LEU A 1 93 ? -15.163 1.104 -0.073 1.00 93.50 93 LEU A N 1
ATOM 775 C CA . LEU A 1 93 ? -14.595 1.526 1.206 1.00 93.50 93 LEU A CA 1
ATOM 776 C C . LEU A 1 93 ? -15.403 2.658 1.843 1.00 93.50 93 LEU A C 1
ATOM 778 O O . LEU A 1 93 ? -15.555 3.735 1.265 1.00 93.50 93 LEU A O 1
ATOM 782 N N . ASP A 1 94 ? -15.821 2.441 3.088 1.00 93.81 94 ASP A N 1
ATOM 783 C CA . ASP A 1 94 ? -16.380 3.486 3.939 1.00 93.81 94 ASP A CA 1
ATOM 784 C C . ASP A 1 94 ? -15.271 4.285 4.643 1.00 93.81 94 ASP A C 1
ATOM 786 O O . ASP A 1 94 ? -14.320 3.721 5.192 1.00 93.81 94 ASP A O 1
ATOM 790 N N . ILE A 1 95 ? -15.392 5.616 4.633 1.00 91.00 95 ILE A N 1
ATOM 791 C CA . ILE A 1 95 ? -14.348 6.524 5.129 1.00 91.00 95 ILE A CA 1
ATOM 792 C C . ILE A 1 95 ? -14.152 6.368 6.639 1.00 91.00 95 ILE A C 1
ATOM 794 O O . ILE A 1 95 ? -13.023 6.173 7.094 1.00 91.00 95 ILE A O 1
ATOM 798 N N . ASP A 1 96 ? -15.228 6.483 7.415 1.00 90.69 96 ASP A N 1
ATOM 799 C CA . ASP A 1 96 ? -15.137 6.536 8.874 1.00 90.69 96 ASP A CA 1
ATOM 800 C C . ASP A 1 96 ? -14.815 5.158 9.459 1.00 90.69 96 ASP A C 1
ATOM 802 O O . ASP A 1 96 ? -13.999 5.042 10.381 1.00 90.69 96 ASP A O 1
ATOM 806 N N . SER A 1 97 ? -15.376 4.099 8.873 1.00 92.44 97 SER A N 1
ATOM 807 C CA . SER A 1 97 ? -15.066 2.719 9.246 1.00 92.44 97 SER A CA 1
ATOM 808 C C . SER A 1 97 ? -13.603 2.390 8.964 1.00 92.44 97 SER A C 1
ATOM 810 O O . SER A 1 97 ? -12.914 1.902 9.859 1.00 92.44 97 SER A O 1
ATOM 812 N N . LEU A 1 98 ? -13.074 2.734 7.781 1.00 93.00 98 LEU A N 1
ATOM 813 C CA . LEU A 1 98 ? -11.679 2.451 7.435 1.00 93.00 98 LEU A CA 1
ATOM 814 C C . LEU A 1 98 ? -10.689 3.137 8.388 1.00 93.00 98 LEU A C 1
ATOM 816 O O . LEU A 1 98 ? -9.721 2.509 8.810 1.00 93.00 98 LEU A O 1
ATOM 820 N N . ILE A 1 99 ? -10.924 4.401 8.762 1.00 93.00 99 ILE A N 1
ATOM 821 C CA . ILE A 1 99 ? -10.052 5.124 9.706 1.00 93.00 99 ILE A CA 1
ATOM 822 C C . ILE A 1 99 ? -9.985 4.388 11.048 1.00 93.00 99 ILE A C 1
ATOM 824 O O . ILE A 1 99 ? -8.894 4.133 11.563 1.00 93.00 99 ILE A O 1
ATOM 828 N N . ASN A 1 100 ? -11.147 4.039 11.605 1.00 93.12 100 ASN A N 1
ATOM 829 C CA . ASN A 1 100 ? -11.235 3.358 12.894 1.00 93.12 100 ASN A CA 1
ATOM 830 C C . ASN A 1 100 ? -10.608 1.962 12.831 1.00 93.12 100 ASN A C 1
ATOM 832 O O . ASN A 1 100 ? -9.830 1.591 13.710 1.00 93.12 100 ASN A O 1
ATOM 836 N N . GLU A 1 101 ? -10.891 1.202 11.773 1.00 93.44 101 GLU A N 1
ATOM 837 C CA . GLU A 1 101 ? -10.299 -0.115 11.544 1.00 93.44 101 GLU A CA 1
ATOM 838 C C . GLU A 1 101 ? -8.768 -0.038 11.449 1.00 93.44 101 GLU A C 1
ATOM 840 O O . GLU A 1 101 ? -8.079 -0.839 12.080 1.00 93.44 101 GLU A O 1
ATOM 845 N N . CYS A 1 102 ? -8.214 0.956 10.745 1.00 92.25 102 CYS A N 1
ATOM 846 C CA . CYS A 1 102 ? -6.770 1.170 10.670 1.00 92.25 102 CYS A CA 1
ATOM 847 C C . CYS A 1 102 ? -6.157 1.472 12.045 1.00 92.25 102 CYS A C 1
ATOM 849 O O . CYS A 1 102 ? -5.164 0.841 12.411 1.00 92.25 102 CYS A O 1
ATOM 851 N N . LEU A 1 103 ? -6.755 2.370 12.834 1.00 92.38 103 LEU A N 1
ATOM 852 C CA . LEU A 1 103 ? -6.270 2.705 14.181 1.00 92.38 103 LEU A CA 1
ATOM 853 C C . LEU A 1 103 ? -6.311 1.498 15.127 1.00 92.38 103 LEU A C 1
ATOM 855 O O . LEU A 1 103 ? -5.334 1.207 15.820 1.00 92.38 103 LEU A O 1
ATOM 859 N N . HIS A 1 104 ? -7.413 0.748 15.120 1.00 91.00 104 HIS A N 1
ATOM 860 C CA . HIS A 1 104 ? -7.535 -0.469 15.916 1.00 91.00 104 HIS A CA 1
ATOM 861 C C . HIS A 1 104 ? -6.541 -1.539 15.463 1.00 91.00 104 HIS A C 1
ATOM 863 O O . HIS A 1 104 ? -5.871 -2.147 16.300 1.00 91.00 104 HIS A O 1
ATOM 869 N N . SER A 1 105 ? -6.390 -1.744 14.151 1.00 89.12 105 SER A N 1
ATOM 870 C CA . SER A 1 105 ? -5.434 -2.708 13.602 1.00 89.12 105 SER A CA 1
ATOM 871 C C . SER A 1 105 ? -3.996 -2.371 13.990 1.00 89.12 105 SER A C 1
ATOM 873 O O . SER A 1 105 ? -3.251 -3.271 14.368 1.00 89.12 105 SER A O 1
ATOM 875 N N . GLN A 1 106 ? -3.630 -1.086 14.016 1.00 91.38 106 GLN A N 1
ATOM 876 C CA . GLN A 1 106 ? -2.329 -0.636 14.498 1.00 91.38 106 GLN A CA 1
ATOM 877 C C . GLN A 1 106 ? -2.134 -0.977 15.983 1.00 91.38 106 GLN A C 1
ATOM 879 O O . GLN A 1 106 ? -1.075 -1.472 16.371 1.00 91.38 106 GLN A O 1
ATOM 884 N N . GLY A 1 107 ? -3.153 -0.760 16.820 1.00 89.19 107 GLY A N 1
ATOM 885 C CA . GLY A 1 107 ? -3.123 -1.171 18.226 1.00 89.19 107 GLY A CA 1
ATOM 886 C C . GLY A 1 107 ? -2.893 -2.678 18.388 1.00 89.19 107 GLY A C 1
ATOM 887 O O . GLY A 1 107 ? -2.034 -3.097 19.166 1.00 89.19 107 GLY A O 1
ATOM 888 N N . TYR A 1 108 ? -3.589 -3.497 17.594 1.00 87.56 108 TYR A N 1
ATOM 889 C CA . TYR A 1 108 ? -3.393 -4.950 17.569 1.00 87.56 108 TYR A CA 1
ATOM 890 C C . TYR A 1 108 ? -2.001 -5.355 17.084 1.00 87.56 108 TYR A C 1
ATOM 892 O O . TYR A 1 108 ? -1.382 -6.242 17.674 1.00 87.56 108 TYR A O 1
ATOM 900 N N . MET A 1 109 ? -1.496 -4.697 16.038 1.00 88.88 109 MET A N 1
ATOM 901 C CA . MET A 1 109 ? -0.149 -4.918 15.520 1.00 88.88 109 MET A CA 1
ATOM 902 C C . MET A 1 109 ? 0.898 -4.662 16.608 1.00 88.88 109 MET A C 1
ATOM 904 O O . MET A 1 109 ? 1.763 -5.509 16.813 1.00 88.88 109 MET A O 1
ATOM 908 N N . LYS A 1 110 ? 0.776 -3.567 17.370 1.00 89.25 110 LYS A N 1
ATOM 909 C CA . LYS A 1 110 ? 1.663 -3.259 18.507 1.00 89.25 110 LYS A CA 1
ATOM 910 C C . LYS A 1 110 ? 1.550 -4.289 19.628 1.00 89.25 110 LYS A C 1
ATOM 912 O O . LYS A 1 110 ? 2.566 -4.781 20.108 1.00 89.25 110 LYS A O 1
ATOM 917 N N . LEU A 1 111 ? 0.330 -4.679 20.002 1.00 88.50 111 LEU A N 1
ATOM 918 C CA . LEU A 1 111 ? 0.093 -5.667 21.061 1.00 88.50 111 LEU A CA 1
ATOM 919 C C . LEU A 1 111 ? 0.701 -7.040 20.737 1.00 88.50 111 LEU A C 1
ATOM 921 O O . LEU A 1 111 ? 1.202 -7.728 21.623 1.00 88.50 111 LEU A O 1
ATOM 925 N N . LYS A 1 112 ? 0.633 -7.455 19.470 1.00 86.19 112 LYS A N 1
ATOM 926 C CA . LYS A 1 112 ? 1.145 -8.748 18.994 1.00 86.19 112 LYS A CA 1
ATOM 927 C C . LYS A 1 112 ? 2.549 -8.664 18.388 1.00 86.19 112 LYS A C 1
ATOM 929 O O . LYS A 1 112 ? 3.057 -9.686 17.939 1.00 86.19 112 LYS A O 1
ATOM 934 N N . ASN A 1 113 ? 3.171 -7.481 18.396 1.00 88.62 113 ASN A N 1
ATOM 935 C CA . ASN A 1 113 ? 4.476 -7.196 17.792 1.00 88.62 113 ASN A CA 1
ATOM 936 C C . ASN A 1 113 ? 4.571 -7.607 16.303 1.00 88.62 113 ASN A C 1
ATOM 938 O O . ASN A 1 113 ? 5.584 -8.136 15.847 1.00 88.62 113 ASN A O 1
ATOM 942 N N . ILE A 1 114 ? 3.494 -7.380 15.545 1.00 87.88 114 ILE A N 1
ATOM 943 C CA . ILE A 1 114 ? 3.397 -7.682 14.113 1.00 87.88 114 ILE A CA 1
ATOM 944 C C . ILE A 1 114 ? 3.813 -6.448 13.319 1.00 87.88 114 ILE A C 1
ATOM 946 O O . ILE A 1 114 ? 3.041 -5.499 13.200 1.00 87.88 114 ILE A O 1
ATOM 950 N N . LYS A 1 115 ? 5.015 -6.465 12.746 1.00 85.00 115 LYS A N 1
ATOM 951 C CA . LYS A 1 115 ? 5.566 -5.298 12.037 1.00 85.00 115 LYS A CA 1
ATOM 952 C C . LYS A 1 115 ? 5.104 -5.204 10.589 1.00 85.00 115 LYS A C 1
ATOM 954 O O . LYS A 1 115 ? 4.971 -4.109 10.050 1.00 85.00 115 LYS A O 1
ATOM 959 N N . TYR A 1 116 ? 4.859 -6.345 9.951 1.00 85.50 116 TYR A N 1
ATOM 960 C CA . TYR A 1 116 ? 4.609 -6.398 8.516 1.00 85.50 116 TYR A CA 1
ATOM 961 C C . TYR A 1 116 ? 3.117 -6.500 8.191 1.00 85.50 116 TYR A C 1
ATOM 963 O O . TYR A 1 116 ? 2.372 -7.283 8.782 1.00 85.50 116 TYR A O 1
ATOM 971 N N . LEU A 1 117 ? 2.685 -5.769 7.159 1.00 85.19 117 LEU A N 1
ATOM 972 C CA . LEU A 1 117 ? 1.298 -5.778 6.680 1.00 85.19 117 LEU A CA 1
ATOM 973 C C . LEU A 1 117 ? 0.810 -7.189 6.310 1.00 85.19 117 LEU A C 1
ATOM 975 O O . LEU A 1 117 ? -0.316 -7.564 6.625 1.00 85.19 117 LEU A O 1
ATOM 979 N N . LYS A 1 118 ? 1.667 -7.993 5.666 1.00 86.31 118 LYS A N 1
ATOM 980 C CA . LYS A 1 118 ? 1.351 -9.376 5.271 1.00 86.31 118 LYS A CA 1
ATOM 981 C C . LYS A 1 118 ? 1.024 -10.252 6.480 1.00 86.31 118 LYS A C 1
ATOM 983 O O . LYS A 1 118 ? 0.099 -11.057 6.422 1.00 86.31 118 LYS A O 1
ATOM 988 N N . GLU A 1 119 ? 1.787 -10.104 7.557 1.00 87.38 119 GLU A N 1
ATOM 989 C CA . GLU A 1 119 ? 1.575 -10.849 8.797 1.00 87.38 119 GLU A CA 1
ATOM 990 C C . GLU A 1 119 ? 0.279 -10.408 9.476 1.00 87.38 119 GLU A C 1
ATOM 992 O O . GLU A 1 119 ? -0.482 -11.253 9.935 1.00 87.38 119 GLU A O 1
ATOM 997 N N . CYS A 1 120 ? -0.026 -9.108 9.452 1.00 87.44 120 CYS A N 1
ATOM 998 C CA . CYS A 1 120 ? -1.301 -8.587 9.938 1.00 87.44 120 CYS A CA 1
ATOM 999 C C . CYS A 1 120 ? -2.484 -9.152 9.138 1.00 87.44 120 CYS A C 1
ATOM 1001 O O . CYS A 1 120 ? -3.440 -9.653 9.726 1.00 87.44 120 CYS A O 1
ATOM 1003 N N . PHE A 1 121 ? -2.389 -9.182 7.807 1.00 88.44 121 PHE A N 1
ATOM 1004 C CA . PHE A 1 121 ? -3.415 -9.779 6.951 1.00 88.44 121 PHE A CA 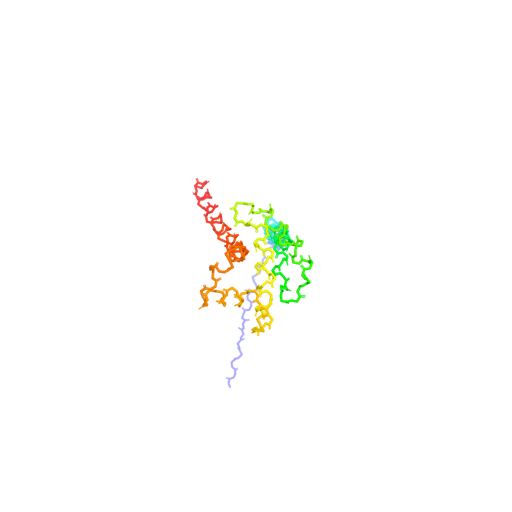1
ATOM 1005 C C . PHE A 1 121 ? -3.597 -11.284 7.214 1.00 88.44 121 PHE A C 1
ATOM 1007 O O . PHE A 1 121 ? -4.724 -11.770 7.319 1.00 88.44 121 PHE A O 1
ATOM 1014 N N . ALA A 1 122 ? -2.498 -12.031 7.363 1.00 88.50 122 ALA A N 1
ATOM 1015 C CA . ALA A 1 122 ? -2.548 -13.448 7.722 1.00 88.50 122 ALA A CA 1
ATOM 1016 C C . ALA A 1 122 ? -3.185 -13.656 9.104 1.00 88.50 122 ALA A C 1
ATOM 1018 O O . ALA A 1 122 ? -4.017 -14.543 9.275 1.00 88.50 122 ALA A O 1
ATOM 1019 N N . TYR A 1 123 ? -2.852 -12.802 10.071 1.00 87.25 123 TYR A N 1
ATOM 1020 C CA . TYR A 1 123 ? -3.416 -12.849 11.413 1.00 87.25 123 TYR A CA 1
ATOM 1021 C C . TYR A 1 123 ? -4.927 -12.588 11.412 1.00 87.25 123 TYR A C 1
ATOM 1023 O O . TYR A 1 123 ? -5.670 -13.351 12.027 1.00 87.25 123 TYR A O 1
ATOM 1031 N N . ILE A 1 124 ? -5.394 -11.565 10.687 1.00 87.38 124 ILE A N 1
ATOM 1032 C CA . ILE A 1 124 ? -6.828 -11.265 10.545 1.00 87.38 124 ILE A CA 1
ATOM 1033 C C . ILE A 1 124 ? -7.571 -12.466 9.946 1.00 87.38 124 ILE A C 1
ATOM 1035 O O . ILE A 1 124 ? -8.651 -12.822 10.416 1.00 87.38 124 ILE A O 1
ATOM 1039 N N . ASN A 1 125 ? -6.974 -13.126 8.949 1.00 86.06 125 ASN A N 1
ATOM 1040 C CA . ASN A 1 125 ? -7.571 -14.293 8.305 1.00 86.06 125 ASN A CA 1
ATOM 1041 C C . ASN A 1 125 ? -7.597 -15.543 9.189 1.00 86.06 125 ASN A C 1
ATOM 1043 O O . ASN A 1 125 ? -8.562 -16.292 9.107 1.00 86.06 125 ASN A O 1
ATOM 1047 N N . ASN A 1 126 ? -6.563 -15.774 10.000 1.00 86.62 126 ASN A N 1
ATOM 1048 C CA . ASN A 1 126 ? -6.451 -16.972 10.837 1.00 86.62 126 ASN A CA 1
ATOM 1049 C C . ASN A 1 126 ? -7.296 -16.902 12.117 1.00 86.62 126 ASN A C 1
ATOM 1051 O O . ASN A 1 126 ? -7.593 -17.938 12.700 1.00 86.62 126 ASN A O 1
ATOM 1055 N N . ASN A 1 127 ? -7.654 -15.698 12.569 1.00 83.38 127 ASN A N 1
ATOM 1056 C CA . ASN A 1 127 ? -8.441 -15.477 13.788 1.00 83.38 127 ASN A CA 1
ATOM 1057 C C . ASN A 1 127 ? -9.902 -15.087 13.489 1.00 83.38 127 ASN A C 1
ATOM 1059 O O . ASN A 1 127 ? -10.576 -14.565 14.371 1.00 83.38 127 ASN A O 1
ATOM 1063 N N . ASP A 1 128 ? -10.365 -15.263 12.244 1.00 78.81 128 ASP A N 1
ATOM 1064 C CA . ASP A 1 128 ? -11.707 -14.878 11.775 1.00 78.81 128 ASP A CA 1
ATOM 1065 C C . ASP A 1 128 ? -12.117 -13.426 12.099 1.00 78.81 128 ASP A C 1
ATOM 1067 O O . ASP A 1 128 ? -13.292 -13.083 12.199 1.00 78.81 128 ASP A O 1
ATOM 1071 N N . LEU A 1 129 ? -11.141 -12.514 12.153 1.00 83.62 129 LEU A N 1
ATOM 1072 C CA . LEU A 1 129 ? -11.356 -11.084 12.421 1.00 83.62 129 LEU A CA 1
ATOM 1073 C C . LEU A 1 129 ? -11.818 -10.301 11.180 1.00 83.62 129 LEU A C 1
ATOM 1075 O O . LEU A 1 129 ? -11.845 -9.071 11.184 1.00 83.62 129 LEU A O 1
ATOM 1079 N N . LYS A 1 130 ? -12.177 -11.000 10.098 1.00 82.56 130 LYS A N 1
ATOM 1080 C CA . LYS A 1 130 ? -12.643 -10.390 8.843 1.00 82.56 130 LYS A CA 1
ATOM 1081 C C . LYS A 1 130 ? -13.929 -9.590 9.031 1.00 82.56 130 LYS A C 1
ATOM 1083 O O . LYS A 1 130 ? -14.102 -8.574 8.370 1.00 82.56 130 LYS A O 1
ATOM 1088 N N . SER A 1 131 ? -14.815 -10.046 9.915 1.00 84.69 131 SER A N 1
ATOM 1089 C CA . SER A 1 131 ? -16.057 -9.342 10.254 1.00 84.69 131 SER A CA 1
ATOM 1090 C C . SER A 1 131 ? -15.803 -8.060 11.048 1.00 84.69 131 SER A C 1
ATOM 1092 O O . SER A 1 131 ? -16.585 -7.122 10.942 1.00 84.69 131 SER A O 1
ATOM 1094 N N . THR A 1 132 ? -14.706 -8.005 11.807 1.00 86.00 132 THR A N 1
ATOM 1095 C CA . THR A 1 132 ? -14.305 -6.841 12.608 1.00 86.00 132 THR A CA 1
ATOM 1096 C C . THR A 1 132 ? -13.628 -5.760 11.766 1.00 86.00 132 THR A C 1
ATOM 1098 O O . THR A 1 132 ? -13.765 -4.580 12.074 1.00 86.00 132 THR A O 1
ATOM 1101 N N . PHE A 1 133 ? -12.899 -6.153 10.715 1.00 90.06 133 PHE A N 1
ATOM 1102 C CA . PHE A 1 133 ? -12.133 -5.237 9.860 1.00 90.06 133 PHE A CA 1
ATOM 1103 C C . PHE A 1 133 ? -12.459 -5.389 8.359 1.00 90.06 133 PHE A C 1
ATOM 1105 O O . PHE A 1 133 ? -11.559 -5.676 7.559 1.00 90.06 133 PHE A O 1
ATOM 1112 N N . PRO A 1 134 ? -13.733 -5.267 7.945 1.00 90.81 134 PRO A N 1
ATOM 1113 C CA . PRO A 1 134 ? -14.135 -5.525 6.566 1.00 90.81 134 PRO A CA 1
ATOM 1114 C C . PRO A 1 134 ? -13.499 -4.547 5.566 1.00 90.81 134 PRO A C 1
ATOM 1116 O O . PRO A 1 134 ? -12.991 -4.991 4.532 1.00 90.81 134 PRO A O 1
ATOM 1119 N N . ASN A 1 135 ? -13.461 -3.243 5.865 1.00 93.06 135 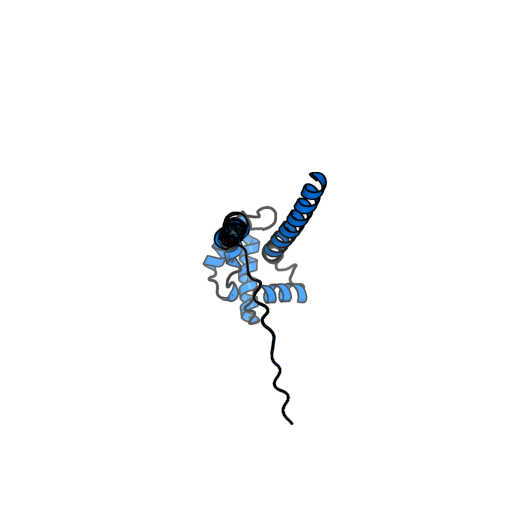ASN A N 1
ATOM 1120 C CA . ASN A 1 135 ? -12.916 -2.229 4.955 1.00 93.06 135 ASN A CA 1
ATOM 1121 C C . ASN A 1 135 ? -11.398 -2.361 4.823 1.00 93.06 135 ASN A C 1
ATOM 1123 O O . ASN A 1 135 ? -10.853 -2.298 3.720 1.00 93.06 135 ASN A O 1
ATOM 1127 N N . LEU A 1 136 ? -10.705 -2.605 5.934 1.00 91.62 136 LEU A N 1
ATOM 1128 C CA . LEU A 1 136 ? -9.266 -2.832 5.955 1.00 91.62 136 LEU A CA 1
ATOM 1129 C C . LEU A 1 136 ? -8.891 -4.077 5.147 1.00 91.62 136 LEU A C 1
ATOM 1131 O O . LEU A 1 136 ? -7.940 -4.039 4.368 1.00 91.62 136 LEU A O 1
ATOM 1135 N N . VAL A 1 137 ? -9.651 -5.169 5.289 1.00 92.00 137 VAL A N 1
ATOM 1136 C CA . VAL A 1 137 ? -9.437 -6.401 4.518 1.00 92.00 137 VAL A CA 1
ATOM 1137 C C . VAL A 1 137 ? -9.652 -6.155 3.026 1.00 92.00 137 VAL A C 1
ATOM 1139 O O . VAL A 1 137 ? -8.836 -6.612 2.224 1.00 92.00 137 VAL A O 1
ATOM 1142 N N . ILE A 1 138 ? -10.698 -5.422 2.633 1.00 91.88 138 ILE A N 1
ATOM 1143 C CA . ILE A 1 138 ? -10.934 -5.047 1.230 1.00 91.88 138 ILE A CA 1
ATOM 1144 C C . ILE A 1 138 ? -9.762 -4.212 0.703 1.00 91.88 138 ILE A C 1
ATOM 1146 O O . ILE A 1 138 ? -9.163 -4.569 -0.314 1.00 91.88 138 ILE A O 1
ATOM 1150 N N . ALA A 1 139 ? -9.364 -3.166 1.426 1.00 92.25 139 ALA A N 1
ATOM 1151 C CA . ALA A 1 139 ? -8.260 -2.293 1.045 1.00 92.25 139 ALA A CA 1
ATOM 1152 C C . ALA A 1 139 ? -6.926 -3.056 0.914 1.00 92.25 139 ALA A C 1
ATOM 1154 O O . ALA A 1 139 ? -6.209 -2.889 -0.076 1.00 92.25 139 ALA A O 1
ATOM 1155 N N . MET A 1 140 ? -6.615 -3.951 1.860 1.00 90.75 140 MET A N 1
ATOM 1156 C CA . MET A 1 140 ? -5.440 -4.827 1.800 1.00 90.75 140 MET A CA 1
ATOM 1157 C C . MET A 1 140 ? -5.502 -5.784 0.603 1.00 90.75 140 MET A C 1
ATOM 1159 O O . MET A 1 140 ? -4.488 -5.993 -0.062 1.00 90.75 140 MET A O 1
ATOM 1163 N N . ARG A 1 141 ? -6.673 -6.357 0.288 1.00 90.38 141 ARG A N 1
ATOM 1164 C CA . ARG A 1 141 ? -6.841 -7.233 -0.886 1.00 90.38 141 ARG A CA 1
ATOM 1165 C C . ARG A 1 141 ? -6.608 -6.476 -2.184 1.00 90.38 141 ARG A C 1
ATOM 1167 O O . ARG A 1 141 ? -5.900 -6.993 -3.046 1.00 90.38 141 ARG A O 1
ATOM 1174 N N . ILE A 1 142 ? -7.150 -5.266 -2.320 1.00 90.12 142 ILE A N 1
ATOM 1175 C CA . ILE A 1 142 ? -6.902 -4.417 -3.491 1.00 90.12 142 ILE A CA 1
ATOM 1176 C C . ILE A 1 142 ? -5.393 -4.169 -3.621 1.00 90.12 142 ILE A C 1
ATOM 1178 O O . ILE A 1 142 ? -4.808 -4.473 -4.656 1.00 90.12 142 ILE A O 1
ATOM 1182 N N . PHE A 1 143 ? -4.733 -3.724 -2.550 1.00 88.56 143 PHE A N 1
ATOM 1183 C CA . PHE A 1 143 ? -3.297 -3.441 -2.567 1.00 88.56 143 PHE A CA 1
ATOM 1184 C C . PHE A 1 143 ? -2.439 -4.656 -2.957 1.00 88.56 143 PHE A C 1
ATOM 1186 O O . PHE A 1 143 ? -1.585 -4.561 -3.837 1.00 88.56 143 PHE A O 1
ATOM 1193 N N . LEU A 1 144 ? -2.687 -5.815 -2.339 1.00 84.62 144 LEU A N 1
ATOM 1194 C CA . LEU A 1 144 ? -1.897 -7.031 -2.559 1.00 84.62 144 LEU A CA 1
ATOM 1195 C C . LEU A 1 144 ? -2.132 -7.674 -3.936 1.00 84.62 144 LEU A C 1
ATOM 1197 O O . LEU A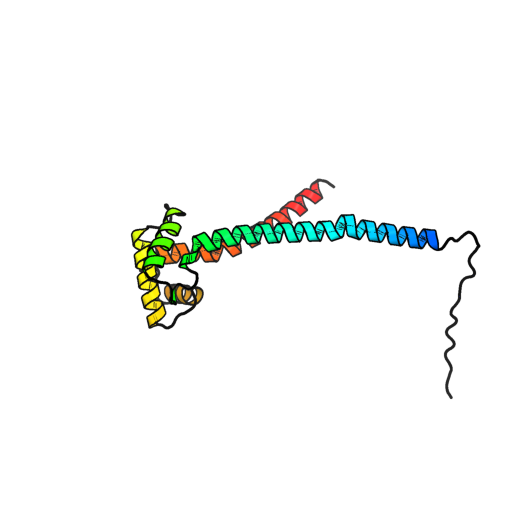 1 144 ? -1.288 -8.440 -4.399 1.00 84.62 144 LEU A O 1
ATOM 1201 N N . THR A 1 145 ? -3.258 -7.389 -4.597 1.00 84.44 145 THR A N 1
ATOM 1202 C CA . THR A 1 145 ? -3.595 -7.986 -5.903 1.00 84.44 145 THR A CA 1
ATOM 1203 C C . THR A 1 145 ? -3.138 -7.151 -7.096 1.00 84.44 145 THR A C 1
ATOM 1205 O O . THR A 1 145 ? -2.923 -7.717 -8.168 1.00 84.44 145 THR A O 1
ATOM 1208 N N . ILE A 1 146 ? -2.903 -5.847 -6.929 1.00 81.56 146 ILE A N 1
ATOM 1209 C CA . ILE A 1 146 ? -2.477 -4.954 -8.022 1.00 81.56 146 ILE A CA 1
ATOM 1210 C C . ILE A 1 146 ? -1.158 -5.388 -8.697 1.00 81.56 146 ILE A C 1
ATOM 1212 O O . ILE A 1 146 ? -1.112 -5.429 -9.928 1.00 81.56 146 ILE A O 1
ATOM 1216 N N . PRO A 1 147 ? -0.093 -5.783 -7.968 1.00 73.12 147 PRO A N 1
ATOM 1217 C CA . PRO A 1 147 ? 1.127 -6.282 -8.611 1.00 73.12 147 PRO A CA 1
ATOM 1218 C C . PRO A 1 147 ? 0.921 -7.606 -9.365 1.00 73.12 147 PRO A C 1
ATOM 1220 O O . PRO A 1 147 ? 1.632 -7.912 -10.321 1.00 73.12 147 PRO A O 1
ATOM 1223 N N . VAL A 1 148 ? -0.047 -8.422 -8.935 1.00 68.81 148 VAL A N 1
ATOM 1224 C CA . VAL A 1 148 ? -0.330 -9.731 -9.542 1.00 68.81 148 VAL A CA 1
ATOM 1225 C C . VAL A 1 148 ? -1.084 -9.560 -10.862 1.00 68.81 148 VAL A C 1
ATOM 1227 O O . VAL A 1 148 ? -0.788 -10.252 -11.841 1.00 68.81 148 VAL A O 1
ATOM 1230 N N . THR A 1 149 ? -2.035 -8.625 -10.917 1.00 66.94 149 THR A N 1
ATOM 1231 C CA . THR A 1 149 ? -2.823 -8.356 -12.126 1.00 66.94 149 THR A CA 1
ATOM 1232 C C . THR A 1 149 ? -1.988 -7.709 -13.226 1.00 66.94 149 THR A C 1
ATOM 1234 O O . THR A 1 149 ? -2.149 -8.098 -14.384 1.00 66.94 149 THR A O 1
ATOM 1237 N N . SER A 1 150 ? -1.042 -6.820 -12.893 1.00 71.50 150 SER A N 1
ATOM 1238 C CA . SER A 1 150 ? -0.135 -6.221 -13.887 1.00 71.50 150 SER A CA 1
ATOM 1239 C C . SER A 1 150 ? 0.703 -7.287 -14.605 1.00 71.50 150 SER A C 1
ATOM 1241 O O . SER A 1 150 ? 0.698 -7.364 -15.832 1.00 71.50 150 SER A O 1
ATOM 1243 N N . CYS A 1 151 ? 1.329 -8.202 -13.858 1.00 67.12 151 CYS A N 1
ATOM 1244 C CA . CYS A 1 151 ? 2.141 -9.277 -14.432 1.00 67.12 151 CYS A CA 1
ATOM 1245 C C . CYS A 1 151 ? 1.317 -10.267 -15.275 1.00 67.12 151 CYS A C 1
ATOM 1247 O O . CYS A 1 151 ? 1.787 -10.786 -16.293 1.00 67.12 151 CYS A O 1
ATOM 1249 N N . SER A 1 152 ? 0.086 -10.568 -14.853 1.00 61.88 152 SER A N 1
ATOM 1250 C CA . SER A 1 152 ? -0.793 -11.469 -15.605 1.00 61.88 152 SER A CA 1
ATOM 1251 C C . SER A 1 152 ? -1.253 -10.837 -16.923 1.00 61.88 152 SER A C 1
ATOM 1253 O O . SER A 1 152 ? -1.197 -11.486 -17.968 1.00 61.88 152 SER A O 1
ATOM 1255 N N . ALA A 1 153 ? -1.618 -9.551 -16.897 1.00 60.31 153 ALA A N 1
ATOM 1256 C CA . ALA A 1 153 ? -1.991 -8.799 -18.090 1.00 60.31 153 ALA A CA 1
ATOM 1257 C C . ALA A 1 153 ? -0.836 -8.739 -19.100 1.00 60.31 153 ALA A C 1
ATOM 1259 O O . ALA A 1 153 ? -1.028 -9.045 -20.272 1.00 60.31 153 ALA A O 1
ATOM 1260 N N . GLU A 1 154 ? 0.386 -8.445 -18.652 1.00 68.75 154 GLU A N 1
ATOM 1261 C CA . GLU A 1 154 ? 1.575 -8.421 -19.514 1.00 68.75 154 GLU A CA 1
ATOM 1262 C C . GLU A 1 154 ? 1.850 -9.770 -20.187 1.00 68.75 154 GLU A C 1
ATOM 1264 O O . GLU A 1 154 ? 2.133 -9.826 -21.387 1.00 68.75 154 GLU A O 1
ATOM 1269 N N . ARG A 1 155 ? 1.734 -10.872 -19.433 1.00 68.62 155 ARG A N 1
ATOM 1270 C CA . ARG A 1 155 ? 1.866 -12.226 -19.988 1.00 68.62 155 ARG A CA 1
ATOM 1271 C C . ARG A 1 155 ? 0.769 -12.523 -21.011 1.00 68.62 155 ARG A C 1
ATOM 1273 O O . ARG A 1 155 ? 1.075 -13.078 -22.068 1.00 68.62 155 ARG A O 1
ATOM 1280 N N . GLY A 1 156 ? -0.469 -12.116 -20.730 1.00 67.19 156 GLY A N 1
ATOM 1281 C CA . GLY A 1 156 ? -1.605 -12.239 -21.646 1.00 67.19 156 GLY A CA 1
ATOM 1282 C C . GLY A 1 156 ? -1.406 -11.458 -22.947 1.00 67.19 156 GLY A C 1
ATOM 1283 O O . GLY A 1 156 ? -1.544 -12.026 -24.028 1.00 67.19 156 GLY A O 1
ATOM 1284 N N . PHE A 1 157 ? -0.985 -10.193 -22.869 1.00 60.59 157 PHE A N 1
ATOM 1285 C CA . PHE A 1 157 ? -0.706 -9.361 -24.044 1.00 60.59 157 PHE A CA 1
ATOM 1286 C C . PHE A 1 157 ? 0.483 -9.868 -24.858 1.00 60.59 157 PHE A C 1
ATOM 1288 O O . PHE A 1 157 ? 0.429 -9.873 -26.085 1.00 60.59 157 PHE A O 1
ATOM 1295 N N . SER A 1 158 ? 1.535 -10.363 -24.200 1.00 67.06 158 SER A N 1
ATOM 1296 C CA . SER A 1 158 ? 2.663 -10.990 -24.893 1.00 67.06 158 SER A CA 1
ATOM 1297 C C . SER A 1 158 ? 2.226 -12.241 -25.669 1.00 67.06 158 SER A C 1
ATOM 1299 O O . SER A 1 158 ? 2.703 -12.475 -26.779 1.00 67.06 158 SER A O 1
ATOM 1301 N N . ALA A 1 159 ? 1.289 -13.028 -25.127 1.00 69.62 159 ALA A N 1
ATOM 1302 C CA . ALA A 1 159 ? 0.706 -14.170 -25.830 1.00 69.62 159 ALA A CA 1
ATOM 1303 C C . ALA A 1 159 ? -0.183 -13.754 -27.012 1.00 69.62 159 ALA A C 1
ATOM 1305 O O . ALA A 1 159 ? -0.030 -14.303 -28.101 1.00 69.62 159 ALA A O 1
ATOM 1306 N N . LEU A 1 160 ? -1.045 -12.753 -26.825 1.00 65.38 160 LEU A N 1
ATOM 1307 C CA . LEU A 1 160 ? -1.897 -12.191 -27.880 1.00 65.38 160 LEU A CA 1
ATOM 1308 C C . LEU A 1 160 ? -1.084 -11.617 -29.043 1.00 65.38 160 LEU A C 1
ATOM 1310 O O . LEU A 1 160 ? -1.401 -11.866 -30.204 1.00 65.38 160 LEU A O 1
ATOM 1314 N N . ASN A 1 161 ? 0.001 -10.904 -28.740 1.00 69.38 161 ASN A N 1
ATOM 1315 C CA . ASN A 1 161 ? 0.851 -10.319 -29.768 1.00 69.38 161 ASN A CA 1
ATOM 1316 C C . ASN A 1 161 ? 1.523 -11.397 -30.631 1.00 69.38 161 ASN A C 1
ATOM 1318 O O . ASN A 1 161 ? 1.655 -11.221 -31.837 1.00 69.38 161 ASN A O 1
ATOM 1322 N N . ARG A 1 162 ? 1.877 -12.553 -30.046 1.00 63.47 162 ARG A N 1
ATOM 1323 C CA . ARG A 1 162 ? 2.369 -13.698 -30.825 1.00 63.47 162 ARG A CA 1
ATOM 1324 C C . ARG A 1 162 ? 1.310 -14.194 -31.809 1.00 63.47 162 ARG A C 1
ATOM 1326 O O . ARG A 1 162 ? 1.634 -14.360 -32.974 1.00 63.47 162 ARG A O 1
ATOM 1333 N N . ILE A 1 163 ? 0.063 -14.389 -31.374 1.00 66.56 163 ILE A N 1
ATOM 1334 C CA . ILE A 1 163 ? -1.026 -14.892 -32.236 1.00 66.56 163 ILE A CA 1
ATOM 1335 C C . ILE A 1 163 ? -1.283 -13.949 -33.422 1.00 66.56 163 ILE A C 1
ATOM 1337 O O . ILE A 1 163 ? -1.394 -14.416 -34.551 1.00 66.56 163 ILE A O 1
ATOM 1341 N N . ASN A 1 164 ? -1.305 -12.634 -33.186 1.00 56.28 164 ASN A N 1
ATOM 1342 C CA . ASN A 1 164 ? -1.501 -11.645 -34.251 1.00 56.28 164 ASN A CA 1
ATOM 1343 C C . ASN A 1 164 ? -0.352 -11.625 -35.273 1.00 56.28 164 ASN A C 1
ATOM 1345 O O . ASN A 1 164 ? -0.604 -11.446 -36.460 1.00 56.28 164 ASN A O 1
ATOM 1349 N N . ILE A 1 165 ? 0.894 -11.843 -34.840 1.00 56.44 165 ILE A N 1
ATOM 1350 C CA . ILE A 1 165 ? 2.049 -11.942 -35.747 1.00 56.44 165 ILE A CA 1
ATOM 1351 C C . ILE A 1 165 ? 1.915 -13.168 -36.663 1.00 56.44 165 ILE A C 1
ATOM 1353 O O . ILE A 1 165 ? 2.136 -13.053 -37.864 1.00 56.44 165 ILE A O 1
ATOM 1357 N N . TRP A 1 166 ? 1.481 -14.315 -36.129 1.00 53.16 166 TRP A N 1
ATOM 1358 C CA . TRP A 1 166 ? 1.295 -15.535 -36.925 1.00 53.16 166 TRP A CA 1
ATOM 1359 C C . TRP A 1 166 ? 0.152 -15.450 -37.946 1.00 53.16 166 TRP A C 1
ATOM 1361 O O . TRP A 1 166 ? 0.168 -16.205 -38.906 1.00 53.16 166 TRP A O 1
ATOM 1371 N N . GLN A 1 167 ? -0.833 -14.561 -37.765 1.00 47.16 167 GLN A N 1
ATOM 1372 C CA . GLN A 1 167 ? -1.900 -14.349 -38.758 1.00 47.16 167 GLN A CA 1
ATOM 1373 C C . GLN A 1 167 ? -1.527 -13.360 -39.872 1.00 47.16 167 GLN A C 1
ATOM 1375 O O . GLN A 1 167 ? -2.228 -13.283 -40.877 1.00 47.16 167 GLN A O 1
ATOM 1380 N N . LEU A 1 168 ? -0.444 -12.600 -39.696 1.00 49.72 168 LEU A N 1
ATOM 1381 C CA . LEU A 1 168 ? 0.078 -11.643 -40.677 1.00 49.72 168 LEU A CA 1
ATOM 1382 C C . LEU A 1 168 ? 1.232 -12.217 -41.522 1.00 49.72 168 LEU A C 1
ATOM 1384 O O . LEU A 1 168 ? 1.833 -11.474 -42.296 1.00 49.72 168 LEU A O 1
ATOM 1388 N N . THR A 1 169 ? 1.545 -13.509 -41.366 1.00 42.69 169 THR A N 1
ATOM 1389 C CA . THR A 1 169 ? 2.565 -14.245 -42.137 1.00 42.69 169 THR A CA 1
ATOM 1390 C C . THR A 1 169 ? 1.892 -15.297 -43.004 1.00 42.69 169 THR A C 1
ATOM 1392 O O . THR A 1 169 ? 2.340 -15.475 -44.156 1.00 42.69 169 THR A O 1
#

Organism: NCBI:txid3402493